Protein AF-A0A371RXK6-F1 (afdb_monomer_lite)

Foldseek 3Di:
DDDPDPVVVPVVVVPPPVPCPPVNVVVVVVVVLVVLVVLLVCLLVLLLVLLVLQVVLVVDPDVVSSVVSNVVSVVSNCCSQVSNLVSQVVVDDCPDPSVVVSVVSNVVSVVSNVCSNPPD

Radius of gyration: 22.11 Å; chains: 1; bounding box: 40×42×70 Å

Secondary structure (DSSP, 8-state):
-----GGGSHHHHS----SS-HHHHHHHHHHHHHHHHHHHHHHHHHHHHHHHHHHHHHH-S-HHHHHHHHHHHHHHHHHHHHHHHHHHHHHS-TTSHHHHHHHHHHHHHHHHHHHHHHH-

Structure (mmCIF, N/CA/C/O backbone):
data_AF-A0A371RXK6-F1
#
_entry.id   AF-A0A371RXK6-F1
#
loop_
_atom_site.group_PDB
_atom_site.id
_atom_site.type_symbol
_atom_site.label_atom_id
_atom_site.label_alt_id
_atom_site.label_comp_id
_atom_site.label_asym_id
_atom_site.label_entity_id
_atom_site.label_seq_id
_atom_site.pdbx_PDB_ins_code
_atom_site.Cartn_x
_atom_site.Cartn_y
_atom_site.Cartn_z
_atom_site.occupancy
_atom_site.B_iso_or_equiv
_atom_site.auth_seq_id
_atom_site.auth_comp_id
_atom_site.auth_asym_id
_atom_site.auth_atom_id
_atom_site.pdbx_PDB_model_num
ATOM 1 N N . MET A 1 1 ? -2.613 16.177 49.276 1.00 41.41 1 MET A N 1
ATOM 2 C CA . MET A 1 1 ? -3.236 17.296 48.537 1.00 41.41 1 MET A CA 1
ATOM 3 C C . MET A 1 1 ? -2.123 18.120 47.909 1.00 41.41 1 MET A C 1
ATOM 5 O O . MET A 1 1 ? -1.487 18.893 48.609 1.00 41.41 1 MET A O 1
ATOM 9 N N . GLN A 1 2 ? -1.815 17.883 46.631 1.00 45.31 2 GLN A N 1
ATOM 10 C CA . GLN A 1 2 ? -0.902 18.730 45.859 1.00 45.31 2 GLN A CA 1
ATOM 11 C C . GLN A 1 2 ? -1.747 19.750 45.098 1.00 45.31 2 GLN A C 1
ATOM 13 O O . GLN A 1 2 ? -2.545 19.390 44.235 1.00 45.31 2 GLN A O 1
ATOM 18 N N . LEU A 1 3 ? -1.592 21.012 45.487 1.00 53.16 3 LEU A N 1
ATOM 19 C CA . LEU A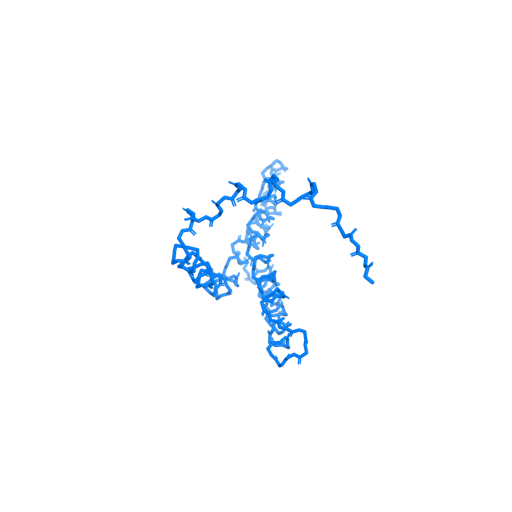 1 3 ? -2.142 22.180 44.814 1.00 53.16 3 LEU A CA 1
ATOM 20 C C . LEU A 1 3 ? -1.388 22.357 43.494 1.00 53.16 3 LEU A C 1
ATOM 22 O O . LEU A 1 3 ? -0.266 22.857 43.472 1.00 53.16 3 LEU A O 1
ATOM 26 N N . VAL A 1 4 ? -1.991 21.911 42.393 1.00 54.31 4 VAL A N 1
ATOM 27 C CA . VAL A 1 4 ? -1.585 22.371 41.062 1.00 54.31 4 VAL A CA 1
ATOM 28 C C . VAL A 1 4 ? -1.956 23.858 40.991 1.00 54.31 4 VAL A C 1
ATOM 30 O O . VAL A 1 4 ? -3.109 24.192 41.269 1.00 54.31 4 VAL A O 1
ATOM 33 N N . PRO A 1 5 ? -1.014 24.765 40.689 1.00 48.06 5 PRO A N 1
ATOM 34 C CA . PRO A 1 5 ? -1.261 26.199 40.767 1.00 48.06 5 PRO A CA 1
ATOM 35 C C . PRO A 1 5 ? -2.314 26.632 39.736 1.00 48.06 5 PRO A C 1
ATOM 37 O O . PRO A 1 5 ? -2.166 26.393 38.537 1.00 48.06 5 PRO A O 1
ATOM 40 N N . GLU A 1 6 ? -3.358 27.320 40.210 1.00 53.75 6 GLU A N 1
ATOM 41 C CA . GLU A 1 6 ? -4.504 27.827 39.431 1.00 53.75 6 GLU A CA 1
ATOM 42 C C . GLU A 1 6 ? -4.114 28.718 38.238 1.00 53.75 6 GLU A C 1
ATOM 44 O O . GLU A 1 6 ? -4.871 28.831 37.276 1.00 53.75 6 GLU A O 1
ATOM 49 N N . LYS A 1 7 ? -2.897 29.277 38.228 1.00 46.78 7 LYS A N 1
ATOM 50 C CA . LYS A 1 7 ? -2.407 30.183 37.175 1.00 46.78 7 LYS A CA 1
ATOM 51 C C . LYS A 1 7 ? -2.198 29.541 35.798 1.00 46.78 7 LYS A C 1
ATOM 53 O O . LYS A 1 7 ? -2.062 30.265 34.820 1.00 46.78 7 LYS A O 1
ATOM 58 N N . LEU A 1 8 ? -2.181 28.210 35.692 1.00 48.50 8 LEU A N 1
ATOM 59 C CA . LEU A 1 8 ? -2.120 27.518 34.393 1.00 48.50 8 LEU A CA 1
ATOM 60 C C . LEU A 1 8 ? -3.502 27.205 33.801 1.00 48.50 8 LEU A C 1
ATOM 62 O O . LEU A 1 8 ? -3.583 26.745 32.663 1.00 48.50 8 LEU A O 1
ATOM 66 N N . ARG A 1 9 ? -4.591 27.429 34.546 1.00 47.22 9 ARG A N 1
ATOM 67 C CA . ARG A 1 9 ? -5.939 27.025 34.120 1.00 47.22 9 ARG A CA 1
ATOM 68 C C . ARG A 1 9 ? -6.639 28.057 33.232 1.00 47.22 9 ARG A C 1
ATOM 70 O O . ARG A 1 9 ? -7.564 27.700 32.510 1.00 47.22 9 ARG A O 1
ATOM 77 N N . GLU A 1 10 ? -6.191 29.308 33.257 1.00 47.03 10 GLU A N 1
ATOM 78 C CA . GLU A 1 10 ? -6.885 30.425 32.609 1.00 47.03 10 GLU A CA 1
ATOM 79 C C . GLU A 1 10 ? -6.596 30.638 31.109 1.00 47.03 10 GLU A C 1
ATOM 81 O O . GLU A 1 10 ? -7.533 31.012 30.404 1.00 47.03 10 GLU A O 1
ATOM 86 N N . PRO A 1 11 ? -5.411 30.352 30.524 1.00 48.09 11 PRO A N 1
ATOM 87 C CA . PRO A 1 11 ? -5.252 30.552 29.080 1.00 48.09 11 PRO A CA 1
ATOM 88 C C . PRO A 1 11 ? -5.897 29.424 28.253 1.00 48.09 11 PRO A C 1
ATOM 90 O O . PRO A 1 11 ? -6.127 29.591 27.058 1.00 48.09 11 PRO A O 1
ATOM 93 N N . LEU A 1 12 ? -6.219 28.282 28.876 1.00 48.28 12 LEU A N 1
ATOM 94 C CA . LEU A 1 12 ? -6.848 27.128 28.218 1.00 48.28 12 LEU A CA 1
ATOM 95 C C . LEU A 1 12 ? -8.381 27.136 28.299 1.00 48.28 12 LEU A C 1
ATOM 97 O O . LEU A 1 12 ? -9.026 26.486 27.482 1.00 48.28 12 LEU A O 1
ATOM 101 N N . SER A 1 13 ? -8.979 27.873 29.240 1.00 49.12 13 SER A N 1
ATOM 102 C CA . SER A 1 13 ? -10.442 27.995 29.356 1.00 49.12 13 SER A CA 1
ATOM 103 C C . SER A 1 13 ? -11.047 28.956 28.326 1.00 49.12 13 SER A C 1
ATOM 105 O O . SER A 1 13 ? -12.231 28.852 28.008 1.00 49.12 13 SER A O 1
ATOM 107 N N . HIS A 1 14 ? -10.234 29.860 27.766 1.00 47.31 14 HIS A N 1
ATOM 108 C CA . HIS A 1 14 ? -10.639 30.781 26.701 1.00 47.31 14 HIS A CA 1
ATOM 109 C C . HIS A 1 14 ? -10.578 30.178 25.294 1.00 47.31 14 HIS A C 1
ATOM 111 O O . HIS A 1 14 ? -11.214 30.707 24.379 1.00 47.31 14 HIS A O 1
ATOM 117 N N . PHE A 1 15 ? -9.894 29.044 25.112 1.00 46.75 15 PHE A N 1
ATOM 118 C CA . PHE A 1 15 ? -10.044 28.242 23.903 1.00 46.75 15 PHE A CA 1
ATOM 119 C C . PHE A 1 15 ? -11.359 27.465 23.988 1.00 46.75 15 PHE A C 1
ATOM 121 O O . PHE A 1 15 ? -11.411 26.278 24.306 1.00 46.75 15 PHE A O 1
ATOM 128 N N . LYS A 1 16 ? -12.456 28.163 23.681 1.00 43.97 16 LYS A N 1
ATOM 129 C CA . LYS A 1 16 ? -13.718 27.534 23.298 1.00 43.97 16 LYS A CA 1
ATOM 130 C C . LYS A 1 16 ? -13.464 26.703 22.036 1.00 43.97 16 LYS A C 1
ATOM 132 O O . LYS A 1 16 ? -13.694 27.159 20.921 1.00 43.97 16 LYS A O 1
ATOM 137 N N . PHE A 1 17 ? -13.092 25.436 22.210 1.00 48.31 17 PHE A N 1
ATOM 138 C CA . PHE A 1 17 ? -13.270 24.374 21.211 1.00 48.31 17 PHE A CA 1
ATOM 139 C C . PHE A 1 17 ? -14.769 24.067 20.990 1.00 48.31 17 PHE A C 1
ATOM 141 O O . PHE A 1 17 ? -15.156 22.930 20.757 1.00 48.31 17 PHE A O 1
ATOM 148 N N . SER A 1 18 ? -15.643 25.072 21.097 1.00 46.09 18 SER A N 1
ATOM 149 C CA . SER A 1 18 ? -17.093 24.935 20.964 1.00 46.09 18 SER A CA 1
ATOM 150 C C . SER A 1 18 ? -17.580 25.237 19.543 1.00 46.09 18 SER A C 1
ATOM 152 O O . SER A 1 18 ? -18.767 25.488 19.374 1.00 46.09 18 SER A O 1
ATOM 154 N N . ILE A 1 19 ? -16.682 25.317 18.549 1.00 43.88 19 ILE A N 1
ATOM 155 C CA . ILE A 1 19 ? -17.001 25.832 17.197 1.00 43.88 19 ILE A CA 1
ATOM 156 C C . ILE A 1 19 ? -16.550 24.884 16.067 1.00 43.88 19 ILE A C 1
ATOM 158 O O . ILE A 1 19 ? -16.776 25.157 14.897 1.00 43.88 19 ILE A O 1
ATOM 162 N N . PHE A 1 20 ? -15.995 23.713 16.382 1.00 46.59 20 PHE A N 1
ATOM 163 C CA . PHE A 1 20 ? -16.149 22.577 15.472 1.00 46.59 20 PHE A CA 1
ATOM 164 C C . PHE A 1 20 ? -17.203 21.682 16.093 1.00 46.59 20 PHE A C 1
ATOM 166 O O . PHE A 1 20 ? -16.912 20.903 16.998 1.00 46.59 20 PHE A O 1
ATOM 173 N N . GLU A 1 21 ? -18.450 21.901 15.670 1.00 53.78 21 GLU A N 1
ATOM 174 C CA . GLU A 1 21 ? -19.622 21.124 16.063 1.00 53.78 21 GLU A CA 1
ATOM 175 C C . GLU A 1 21 ? -19.241 19.648 16.118 1.00 53.78 21 GLU A C 1
ATOM 177 O O . GLU A 1 21 ? -18.711 19.093 15.153 1.00 53.78 21 GLU A O 1
ATOM 182 N N . THR A 1 22 ? -19.470 19.006 17.254 1.00 55.69 22 THR A N 1
ATOM 183 C CA . THR A 1 22 ? -19.192 17.583 17.472 1.00 55.69 22 THR A CA 1
ATOM 184 C C . THR A 1 22 ? -19.796 16.699 16.375 1.00 55.69 22 THR A C 1
ATOM 186 O O . THR A 1 22 ? -19.211 15.671 16.035 1.00 55.69 22 THR A O 1
ATOM 189 N N . GLU A 1 23 ? -20.903 17.123 15.754 1.00 55.84 23 GLU A N 1
ATOM 190 C CA . GLU A 1 23 ? -21.484 16.494 14.560 1.00 55.84 23 GLU A CA 1
ATOM 191 C C . GLU A 1 23 ? -20.590 16.597 13.315 1.00 55.84 23 GLU A C 1
ATOM 193 O O . GLU A 1 23 ? -20.411 15.598 12.616 1.00 55.84 23 GLU A O 1
ATOM 198 N N . SER A 1 24 ? -19.963 17.748 13.057 1.00 66.06 24 SER A N 1
ATOM 199 C CA . SER A 1 24 ? -19.039 17.943 11.928 1.00 66.06 24 SER A CA 1
ATOM 200 C C . SER A 1 24 ? -17.773 17.084 12.063 1.00 66.06 24 SER A C 1
ATOM 202 O O . SER A 1 24 ? -17.355 16.429 11.105 1.00 66.06 24 SER A O 1
ATOM 204 N N . LEU A 1 25 ? -17.212 16.995 13.275 1.00 70.75 25 LEU A N 1
ATOM 205 C CA . LEU A 1 25 ? -16.052 16.153 13.584 1.00 70.75 25 LEU A CA 1
ATOM 206 C C . LEU A 1 25 ? -16.401 14.664 13.504 1.00 70.75 25 LEU A C 1
ATOM 208 O O . LEU A 1 25 ? -15.673 13.894 12.881 1.00 70.75 25 LEU A O 1
ATOM 212 N N . SER A 1 26 ? -17.534 14.254 14.081 1.00 72.38 26 SER A N 1
ATOM 213 C CA . SER A 1 26 ? -18.023 12.872 14.004 1.00 72.38 26 SER A CA 1
ATOM 214 C C . SER A 1 26 ? -18.245 12.432 12.552 1.00 72.38 26 SER A C 1
ATOM 216 O O . SER A 1 26 ? -17.770 11.373 12.130 1.00 72.38 26 SER A O 1
ATOM 218 N N . THR A 1 27 ? -18.877 13.291 11.748 1.00 77.12 27 THR A N 1
ATOM 219 C CA . THR A 1 27 ? -19.115 13.046 10.320 1.00 77.12 27 THR A CA 1
ATOM 220 C C . THR A 1 27 ? -17.802 12.956 9.546 1.00 77.12 27 THR A C 1
ATOM 222 O O . THR A 1 27 ? -17.639 12.059 8.713 1.00 77.12 27 THR A O 1
ATOM 225 N N . PHE A 1 28 ? -16.830 13.821 9.851 1.00 79.94 28 PHE A N 1
ATOM 226 C CA . PHE A 1 28 ? -15.493 13.764 9.265 1.00 79.94 28 PHE A CA 1
ATOM 227 C C . PHE A 1 28 ? -14.789 12.438 9.574 1.00 79.94 28 PHE A C 1
ATOM 229 O O . PHE A 1 28 ? -14.328 11.771 8.649 1.00 79.94 28 PHE A O 1
ATOM 236 N N . PHE A 1 29 ? -14.748 12.009 10.840 1.00 78.00 29 PHE A N 1
ATOM 237 C CA . PHE A 1 29 ? -14.098 10.753 11.227 1.00 78.00 29 PHE A CA 1
ATOM 238 C C . PHE A 1 29 ? -14.801 9.526 10.643 1.00 78.00 29 PHE A C 1
ATOM 240 O O . PHE A 1 29 ? -14.130 8.594 10.202 1.00 78.00 29 PHE A O 1
ATOM 247 N N . SER A 1 30 ? -16.135 9.530 10.586 1.00 80.88 30 SER A N 1
ATOM 248 C CA . SER A 1 30 ? -16.912 8.465 9.944 1.00 80.88 30 SER A CA 1
ATOM 249 C C . SER A 1 30 ? -16.599 8.373 8.447 1.00 80.88 30 SER A C 1
ATOM 251 O O . SER A 1 30 ? -16.259 7.305 7.934 1.00 80.88 30 SER A O 1
ATOM 253 N N . THR A 1 31 ? -16.597 9.516 7.758 1.00 84.12 31 THR A N 1
ATOM 254 C CA . THR A 1 31 ? -16.249 9.603 6.334 1.00 84.12 31 THR A CA 1
ATOM 255 C C . THR A 1 31 ? -14.802 9.183 6.086 1.00 84.12 31 THR A C 1
ATOM 257 O O . THR A 1 31 ? -14.521 8.455 5.136 1.00 84.12 31 THR A O 1
ATOM 260 N N . PHE A 1 32 ? -13.872 9.609 6.942 1.00 84.31 32 PHE A N 1
ATOM 261 C CA . PHE A 1 32 ? -12.469 9.214 6.878 1.00 84.31 32 PHE A CA 1
ATOM 262 C C . PHE A 1 32 ? -12.317 7.701 7.033 1.00 84.31 32 PHE A C 1
ATOM 264 O O . PHE A 1 32 ? -11.680 7.061 6.203 1.00 84.31 32 PHE A O 1
ATOM 271 N N . LYS A 1 33 ? -12.978 7.109 8.032 1.00 85.12 33 LYS A N 1
ATOM 272 C CA . LYS A 1 33 ? -12.972 5.663 8.267 1.00 85.12 33 LYS A CA 1
ATOM 273 C C . LYS A 1 33 ? -13.516 4.889 7.064 1.00 85.12 33 LYS A C 1
ATOM 275 O O . LYS A 1 33 ? -12.919 3.896 6.656 1.00 85.12 33 LYS A O 1
ATOM 280 N N . LEU A 1 34 ? -14.609 5.364 6.462 1.00 87.69 34 LEU A N 1
ATOM 281 C CA . LEU A 1 34 ? -15.177 4.785 5.244 1.00 87.69 34 LEU A CA 1
ATOM 282 C C . LEU A 1 34 ? -14.181 4.849 4.076 1.00 87.69 34 LEU A C 1
ATOM 284 O O . LEU A 1 34 ? -13.934 3.840 3.420 1.00 87.69 34 LEU A O 1
ATOM 288 N N . LYS A 1 35 ? -13.552 6.011 3.857 1.00 87.69 35 LYS A N 1
ATOM 289 C CA . LYS A 1 35 ? -12.501 6.184 2.844 1.00 87.69 35 LYS A CA 1
ATOM 290 C C . LYS A 1 35 ? -11.334 5.229 3.082 1.00 87.69 35 LYS A C 1
ATOM 292 O O . LYS A 1 35 ? -10.864 4.621 2.128 1.00 87.69 35 LYS A O 1
ATOM 297 N N . SER A 1 36 ? -10.906 5.035 4.329 1.00 86.50 36 SER A N 1
ATOM 298 C CA . SER A 1 36 ? -9.857 4.072 4.674 1.00 86.50 36 SER A CA 1
ATOM 299 C C . SER A 1 36 ? -10.255 2.628 4.370 1.00 86.50 36 SER A C 1
ATOM 301 O O . SER A 1 36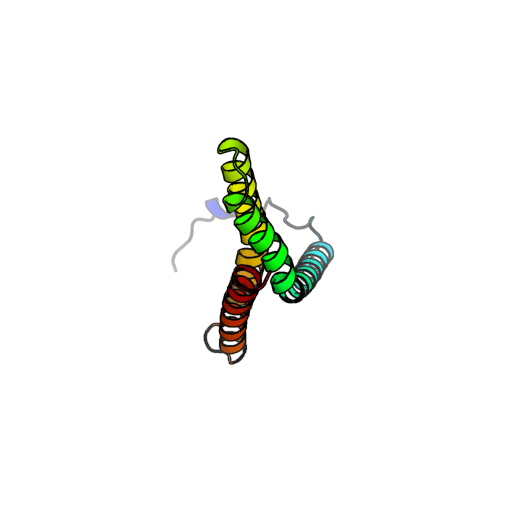 ? -9.410 1.872 3.902 1.00 86.50 36 SER A O 1
ATOM 303 N N . TYR A 1 37 ? -11.521 2.237 4.555 1.00 88.94 37 TYR A N 1
ATOM 304 C CA . TYR A 1 37 ? -11.995 0.911 4.136 1.00 88.94 37 TYR A CA 1
ATOM 305 C C . TYR A 1 37 ? -11.964 0.724 2.618 1.00 88.94 37 TYR A C 1
ATOM 307 O O . TYR A 1 37 ? -11.517 -0.320 2.145 1.00 88.94 37 TYR A O 1
ATOM 315 N N . PHE A 1 38 ? -12.365 1.736 1.847 1.00 89.38 38 PHE A N 1
ATOM 316 C CA . PHE A 1 38 ? -12.198 1.698 0.391 1.00 89.38 38 PHE A CA 1
ATOM 317 C C . PHE A 1 38 ? -10.725 1.611 -0.010 1.00 89.38 38 PHE A C 1
ATOM 319 O O . PHE A 1 38 ? -10.372 0.848 -0.903 1.00 89.38 38 PHE A O 1
ATOM 326 N N . LEU A 1 39 ? -9.855 2.350 0.677 1.00 89.56 39 LEU A N 1
ATOM 327 C CA . LEU A 1 39 ? -8.420 2.354 0.410 1.00 89.56 39 LEU A CA 1
ATOM 328 C C . LEU A 1 39 ? -7.780 1.000 0.748 1.00 89.56 39 LEU A C 1
ATOM 330 O O . LEU A 1 39 ? -6.948 0.523 -0.016 1.00 89.56 39 LEU A O 1
ATOM 334 N N . LEU A 1 40 ? -8.221 0.338 1.825 1.00 89.56 40 LEU A N 1
ATOM 335 C CA . LEU A 1 40 ? -7.842 -1.042 2.139 1.00 89.56 40 LEU A CA 1
ATOM 336 C C . LEU A 1 40 ? -8.201 -1.982 0.974 1.00 89.56 40 LEU A C 1
ATOM 338 O O . LEU A 1 40 ? -7.344 -2.681 0.441 1.00 89.56 40 LEU A O 1
ATOM 342 N N . LEU A 1 41 ? -9.454 -1.946 0.515 1.00 89.75 41 LEU A N 1
ATOM 343 C CA . LEU A 1 41 ? -9.929 -2.800 -0.580 1.00 89.75 41 LEU A CA 1
ATOM 344 C C . LEU A 1 41 ? -9.187 -2.557 -1.902 1.00 89.75 41 LEU A C 1
ATOM 346 O O . LEU A 1 41 ? -8.907 -3.502 -2.632 1.00 89.75 41 LEU A O 1
ATOM 350 N N . LEU A 1 42 ? -8.867 -1.299 -2.208 1.00 91.25 42 LEU A N 1
ATOM 351 C CA . LEU A 1 42 ? -8.254 -0.901 -3.478 1.00 91.25 42 LEU A CA 1
ATOM 352 C C . LEU A 1 42 ? -6.724 -0.937 -3.467 1.00 91.25 42 LEU A C 1
ATOM 354 O O . LEU A 1 42 ? -6.108 -0.901 -4.532 1.00 91.25 42 LEU A O 1
ATOM 358 N N . SER A 1 43 ? -6.088 -1.017 -2.300 1.00 89.38 43 SER A N 1
ATOM 359 C CA . SER A 1 43 ? -4.627 -0.985 -2.223 1.00 89.38 43 SER A CA 1
ATOM 360 C C . SER A 1 43 ? -3.907 -2.089 -3.006 1.00 89.38 43 SER A C 1
ATOM 362 O O . SER A 1 43 ? -2.889 -1.746 -3.601 1.00 89.38 43 SER A O 1
ATOM 364 N N . PRO A 1 44 ? -4.401 -3.341 -3.150 1.00 86.75 44 PRO A N 1
ATOM 365 C CA . PRO A 1 44 ? -3.734 -4.324 -4.010 1.00 86.75 44 PRO A CA 1
ATOM 366 C C . PRO A 1 44 ? -3.669 -3.887 -5.484 1.00 86.75 44 PRO A C 1
ATOM 368 O O . PRO A 1 44 ? -2.726 -4.221 -6.198 1.00 86.75 44 PRO A O 1
ATOM 371 N N . ILE A 1 45 ? -4.649 -3.101 -5.941 1.00 86.94 45 ILE A N 1
ATOM 372 C CA . ILE A 1 45 ? -4.685 -2.535 -7.297 1.00 86.94 45 ILE A CA 1
ATOM 373 C C . ILE A 1 45 ? -3.733 -1.337 -7.391 1.00 86.94 45 ILE A C 1
ATOM 375 O O . ILE A 1 45 ? -2.956 -1.237 -8.338 1.00 86.94 45 ILE A O 1
ATOM 379 N N . GLY A 1 46 ? -3.743 -0.451 -6.387 1.00 86.44 46 GLY A N 1
ATOM 380 C CA . GLY A 1 46 ? -2.809 0.679 -6.306 1.00 86.44 46 GLY A CA 1
ATOM 381 C C . GLY A 1 46 ? -1.340 0.238 -6.280 1.00 86.44 46 GLY A C 1
ATOM 382 O O . GLY A 1 46 ? -0.485 0.870 -6.903 1.00 86.44 46 GLY A O 1
ATOM 383 N N . LEU A 1 47 ? -1.060 -0.898 -5.636 1.00 91.69 47 LEU A N 1
ATOM 384 C CA . LEU A 1 47 ? 0.240 -1.569 -5.663 1.00 91.69 47 LEU A CA 1
ATOM 385 C C . LEU A 1 47 ? 0.644 -2.017 -7.072 1.00 91.69 47 LEU A C 1
ATOM 387 O O . LEU A 1 47 ? 1.814 -1.895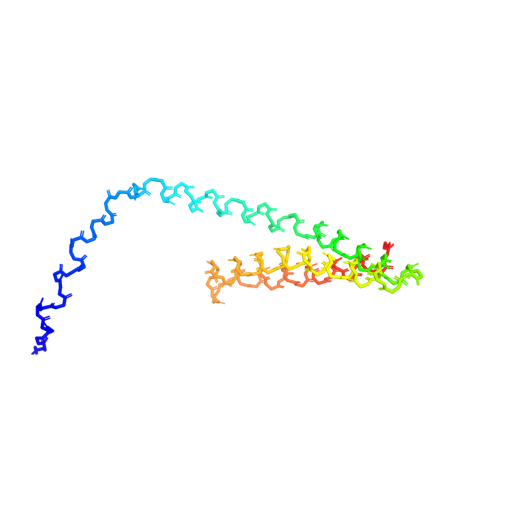 -7.419 1.00 91.69 47 LEU A O 1
ATOM 391 N N . GLY A 1 48 ? -0.305 -2.474 -7.892 1.00 91.19 48 GLY A N 1
ATOM 392 C CA . GLY A 1 48 ? -0.046 -2.840 -9.285 1.00 91.19 48 GLY A CA 1
ATOM 393 C C . GLY A 1 48 ? 0.411 -1.658 -10.135 1.00 91.19 48 GLY A C 1
ATOM 394 O O . GLY A 1 48 ? 1.385 -1.771 -10.871 1.00 91.19 48 GLY A O 1
ATOM 395 N N . ALA A 1 49 ? -0.213 -0.487 -9.969 1.00 90.88 49 ALA A N 1
ATOM 396 C CA . ALA A 1 49 ? 0.218 0.730 -10.663 1.00 90.88 49 ALA A CA 1
ATOM 397 C C . ALA A 1 49 ? 1.650 1.142 -10.275 1.00 90.88 49 ALA A C 1
ATOM 399 O O . ALA A 1 49 ? 2.453 1.507 -11.133 1.00 90.88 49 ALA A O 1
ATOM 400 N N . SER A 1 50 ? 1.987 1.050 -8.986 1.00 93.25 50 SER A N 1
ATOM 401 C CA . SER A 1 50 ? 3.350 1.296 -8.505 1.00 93.25 50 SER A CA 1
ATOM 402 C C . SER A 1 50 ? 4.353 0.278 -9.065 1.00 93.25 50 SER A C 1
ATOM 404 O O . SER A 1 50 ? 5.415 0.676 -9.547 1.00 93.25 50 SER A O 1
ATOM 406 N N . ALA A 1 51 ? 4.008 -1.012 -9.055 1.00 93.38 51 ALA A N 1
ATOM 407 C CA . ALA A 1 51 ? 4.851 -2.088 -9.574 1.00 93.38 51 ALA A CA 1
ATOM 408 C C . ALA A 1 51 ? 5.130 -1.922 -11.075 1.00 93.38 51 ALA A C 1
ATOM 410 O O . ALA A 1 51 ? 6.281 -2.000 -11.498 1.00 93.38 51 ALA A O 1
ATOM 411 N N . TYR A 1 52 ? 4.105 -1.588 -11.860 1.00 92.38 52 TYR A N 1
ATOM 412 C CA . TYR A 1 52 ? 4.240 -1.316 -13.289 1.00 92.38 52 TYR A CA 1
ATOM 413 C C . TYR A 1 52 ? 5.199 -0.150 -13.569 1.00 92.38 52 TYR A C 1
ATOM 415 O O . TYR A 1 52 ? 6.094 -0.250 -14.407 1.00 92.38 52 TYR A O 1
ATOM 423 N N . LEU A 1 53 ? 5.070 0.956 -12.825 1.00 92.56 53 LEU A N 1
ATOM 424 C CA . LEU A 1 53 ? 5.988 2.095 -12.943 1.00 92.56 53 LEU A CA 1
ATOM 425 C C . LEU A 1 53 ? 7.426 1.720 -12.557 1.00 92.56 53 LEU A C 1
ATOM 427 O O . LEU A 1 53 ? 8.368 2.170 -13.211 1.00 92.56 53 LEU A O 1
ATOM 431 N N . ALA A 1 54 ? 7.602 0.884 -11.527 1.00 92.06 54 ALA A N 1
ATOM 432 C CA . ALA A 1 54 ? 8.918 0.388 -11.135 1.00 92.06 54 ALA A CA 1
ATOM 433 C C . ALA A 1 54 ? 9.546 -0.455 -12.247 1.00 92.06 54 ALA A C 1
ATOM 435 O O . ALA A 1 54 ? 10.709 -0.254 -12.574 1.00 92.06 54 ALA A O 1
ATOM 436 N N . GLN A 1 55 ? 8.800 -1.357 -12.877 1.00 91.88 55 GLN A N 1
ATOM 437 C CA . GLN A 1 55 ? 9.335 -2.148 -13.984 1.00 91.88 55 GLN A CA 1
ATOM 438 C C . GLN A 1 55 ? 9.673 -1.310 -15.208 1.00 91.88 55 GLN A C 1
ATOM 440 O O . GLN A 1 55 ? 10.760 -1.451 -15.764 1.00 91.88 55 GLN A O 1
ATOM 445 N N . MET A 1 56 ? 8.783 -0.391 -15.588 1.00 90.88 56 MET A N 1
ATOM 446 C CA . MET A 1 56 ? 9.044 0.538 -16.685 1.00 90.88 56 MET A CA 1
ATOM 447 C C . MET A 1 56 ? 10.310 1.355 -16.425 1.00 90.88 56 MET A C 1
ATOM 449 O O . MET A 1 56 ? 11.055 1.632 -17.358 1.00 90.88 56 MET A O 1
ATOM 453 N N . SER A 1 57 ? 10.623 1.668 -15.163 1.00 90.62 57 SER A N 1
ATOM 454 C CA . SER A 1 57 ? 11.879 2.339 -14.822 1.00 90.62 57 SER A CA 1
ATOM 455 C C . SER A 1 57 ? 13.127 1.544 -15.232 1.00 90.62 57 SER A C 1
ATOM 457 O O . SER A 1 57 ? 14.116 2.152 -15.633 1.00 90.62 57 SER A O 1
ATOM 459 N N . PHE A 1 58 ? 13.087 0.208 -15.207 1.00 86.62 58 PHE A N 1
ATOM 460 C CA . PHE A 1 58 ? 14.212 -0.646 -15.607 1.00 86.62 58 PHE A CA 1
ATOM 461 C C . PHE A 1 58 ? 14.282 -0.899 -17.119 1.00 86.62 58 PHE A C 1
ATOM 463 O O . PHE A 1 58 ? 15.335 -1.284 -17.619 1.00 86.62 58 PHE A O 1
ATOM 470 N N . GLY A 1 59 ? 13.181 -0.690 -17.848 1.00 84.19 59 GLY A N 1
ATOM 471 C CA . GLY A 1 59 ? 13.103 -0.924 -19.293 1.00 84.19 59 GLY A CA 1
ATOM 472 C C . GLY A 1 59 ? 13.468 0.280 -20.167 1.00 84.19 59 GLY A C 1
ATOM 473 O O . GLY A 1 59 ? 13.501 0.153 -21.387 1.00 84.19 59 GLY A O 1
ATOM 474 N N . VAL A 1 60 ? 13.713 1.454 -19.577 1.00 87.69 60 VAL A N 1
ATOM 475 C CA . VAL A 1 60 ? 13.960 2.700 -20.319 1.00 87.69 60 VAL A CA 1
ATOM 476 C C . VAL A 1 60 ? 15.457 3.006 -20.394 1.00 87.69 60 VAL A C 1
ATOM 478 O O . VAL A 1 60 ? 16.144 3.045 -19.379 1.00 87.69 60 VAL A O 1
ATOM 481 N N . GLU A 1 61 ? 15.953 3.301 -21.599 1.00 87.94 61 GLU A N 1
ATOM 482 C CA . GLU A 1 61 ? 17.380 3.572 -21.865 1.00 87.94 61 GLU A CA 1
ATOM 483 C C . GLU A 1 61 ? 17.876 4.910 -21.278 1.00 87.94 61 GLU A C 1
ATOM 485 O O . GLU A 1 61 ? 19.068 5.111 -21.047 1.00 87.94 61 GLU A O 1
ATOM 490 N N . SER A 1 62 ? 16.959 5.843 -21.013 1.00 92.50 62 SER A N 1
ATOM 491 C CA . SER A 1 62 ? 17.258 7.147 -20.416 1.00 92.50 62 SER A CA 1
ATOM 492 C C . SER A 1 62 ? 17.353 7.059 -18.891 1.00 92.50 62 SER A C 1
ATOM 494 O O . SER A 1 62 ? 16.347 6.850 -18.208 1.00 92.50 62 SER A O 1
ATOM 496 N N . LEU A 1 63 ? 18.544 7.336 -18.347 1.00 88.88 63 LEU A N 1
ATOM 497 C CA . LEU A 1 63 ? 18.805 7.398 -16.900 1.00 88.88 63 LEU A CA 1
ATOM 498 C C . LEU A 1 63 ? 17.862 8.357 -16.157 1.00 88.88 63 LEU A C 1
ATOM 500 O O . LEU A 1 63 ? 17.358 8.024 -15.085 1.00 88.88 63 LEU A O 1
ATOM 504 N N . GLY A 1 64 ? 17.600 9.540 -16.721 1.00 90.94 64 GLY A N 1
ATOM 505 C CA . GLY A 1 64 ? 16.721 10.530 -16.090 1.00 90.94 64 GLY A CA 1
ATOM 506 C C . GLY A 1 64 ? 15.269 10.055 -16.017 1.00 90.94 64 GLY A C 1
ATOM 507 O O . GLY A 1 64 ? 14.600 10.227 -14.999 1.00 90.94 64 GLY A O 1
ATOM 508 N N . THR A 1 65 ? 14.794 9.405 -17.080 1.00 90.88 65 THR A N 1
ATOM 509 C CA . THR A 1 65 ? 13.432 8.863 -17.151 1.00 90.88 65 THR A CA 1
ATOM 510 C C . THR A 1 65 ? 13.274 7.645 -16.246 1.00 90.88 65 THR A C 1
ATOM 512 O O . THR A 1 65 ? 12.274 7.549 -15.540 1.00 90.88 65 THR A O 1
ATOM 515 N N . SER A 1 66 ? 14.279 6.766 -16.203 1.00 91.50 66 SER A N 1
ATOM 516 C CA . SER A 1 66 ? 14.347 5.637 -15.271 1.00 91.50 66 SER A CA 1
ATOM 517 C C . SER A 1 66 ? 14.211 6.117 -13.822 1.00 91.50 66 SER A C 1
ATOM 519 O O . SER A 1 66 ? 13.277 5.736 -13.116 1.00 91.50 66 SER A O 1
ATOM 521 N N . PHE A 1 67 ? 15.053 7.064 -13.400 1.00 94.00 67 PHE A N 1
ATOM 522 C CA . PHE A 1 67 ? 15.002 7.600 -12.041 1.00 94.00 67 PHE A CA 1
ATOM 523 C C . PHE A 1 67 ? 13.662 8.281 -11.717 1.00 94.00 67 PHE A C 1
ATOM 525 O O . PHE A 1 67 ? 13.104 8.075 -10.638 1.00 94.00 67 PHE A O 1
ATOM 532 N N . GLY A 1 68 ? 13.110 9.054 -12.659 1.00 94.06 68 GLY A N 1
ATOM 533 C CA . GLY A 1 68 ? 11.806 9.698 -12.498 1.00 94.06 68 GLY A CA 1
ATOM 534 C C . GLY A 1 68 ? 10.659 8.699 -12.322 1.00 94.06 68 GLY A C 1
ATOM 535 O O . GLY A 1 68 ? 9.827 8.872 -11.432 1.00 94.06 68 GLY A O 1
ATOM 536 N N . LEU A 1 69 ? 10.631 7.629 -13.122 1.00 93.94 69 LEU A N 1
ATOM 537 C CA . LEU A 1 69 ? 9.623 6.569 -13.022 1.00 93.94 69 LEU A CA 1
ATOM 538 C C . LEU A 1 69 ? 9.749 5.775 -11.722 1.00 93.94 69 LEU A C 1
ATOM 540 O O . LEU A 1 69 ? 8.736 5.460 -11.100 1.00 93.94 69 LEU A O 1
ATOM 544 N N . PHE A 1 70 ? 10.974 5.512 -11.271 1.00 92.94 70 PHE A N 1
ATOM 545 C CA . PHE A 1 70 ? 11.215 4.858 -9.989 1.00 92.94 70 PHE A CA 1
ATOM 546 C C . PHE A 1 70 ? 10.735 5.719 -8.809 1.00 92.94 70 PHE A C 1
ATOM 548 O O . PHE A 1 70 ? 10.027 5.236 -7.926 1.00 92.94 70 PHE A O 1
ATOM 555 N N . LEU A 1 71 ? 11.039 7.021 -8.813 1.00 95.12 71 LEU A N 1
ATOM 556 C CA . LEU A 1 71 ? 10.522 7.956 -7.808 1.00 95.12 71 LEU A CA 1
ATOM 557 C C . LEU A 1 71 ? 8.995 8.038 -7.827 1.00 95.12 71 LEU A C 1
ATOM 559 O O . LEU A 1 71 ? 8.365 8.027 -6.769 1.00 95.12 71 LEU A O 1
ATOM 563 N N . LEU A 1 72 ? 8.391 8.099 -9.015 1.00 95.00 72 LEU A N 1
ATOM 564 C CA . LEU A 1 72 ? 6.940 8.115 -9.157 1.00 95.00 72 LEU A CA 1
ATOM 565 C C . LEU A 1 72 ? 6.321 6.813 -8.637 1.00 95.00 72 LEU A C 1
ATOM 567 O O . LEU A 1 72 ? 5.319 6.854 -7.927 1.00 95.00 72 LEU A O 1
ATOM 571 N N . SER A 1 73 ? 6.945 5.669 -8.924 1.00 94.44 73 SER A N 1
ATOM 572 C CA . SER A 1 73 ? 6.545 4.376 -8.375 1.00 94.44 73 SER A CA 1
ATOM 573 C C . SER A 1 73 ? 6.524 4.401 -6.848 1.00 94.44 73 SER A C 1
ATOM 575 O O . SER A 1 73 ? 5.516 4.003 -6.262 1.00 94.44 73 SER A O 1
ATOM 577 N N . LEU A 1 74 ? 7.569 4.928 -6.200 1.00 93.31 74 LEU A N 1
ATOM 578 C CA . LEU A 1 74 ? 7.622 5.067 -4.742 1.00 93.31 74 LEU A CA 1
ATOM 579 C C . LEU A 1 74 ? 6.546 6.023 -4.213 1.00 93.31 74 LEU A C 1
ATOM 581 O O . LEU A 1 74 ? 5.874 5.711 -3.230 1.00 93.31 74 LEU A O 1
ATOM 585 N N . LEU A 1 75 ? 6.338 7.163 -4.876 1.00 94.56 75 LEU A N 1
ATOM 586 C CA . LEU A 1 75 ? 5.297 8.128 -4.508 1.00 94.56 75 LEU A CA 1
ATOM 587 C C . LEU A 1 75 ? 3.893 7.526 -4.569 1.00 94.56 75 LEU A C 1
ATOM 589 O O . LEU A 1 75 ? 3.048 7.890 -3.756 1.00 94.56 75 LEU A O 1
ATOM 593 N N . VAL A 1 76 ? 3.649 6.602 -5.498 1.00 92.69 76 VAL A N 1
ATOM 594 C CA . VAL A 1 76 ? 2.399 5.840 -5.558 1.00 92.69 76 VAL A CA 1
ATOM 595 C C . VAL A 1 76 ? 2.402 4.751 -4.482 1.00 92.69 76 VAL A C 1
ATOM 597 O O . VAL A 1 76 ? 1.439 4.639 -3.733 1.00 92.69 76 VAL A O 1
ATOM 600 N N . LEU A 1 77 ? 3.486 3.992 -4.318 1.00 93.19 77 LEU A N 1
ATOM 601 C CA . LEU A 1 77 ? 3.575 2.883 -3.361 1.00 93.19 77 LEU A CA 1
ATOM 602 C C . LEU A 1 77 ? 3.203 3.300 -1.932 1.00 93.19 77 LEU A C 1
ATOM 604 O O . LEU A 1 77 ? 2.449 2.611 -1.243 1.00 93.19 77 LEU A O 1
ATOM 608 N N . LEU A 1 78 ? 3.754 4.425 -1.477 1.00 91.56 78 LEU A N 1
ATOM 609 C CA . LEU A 1 78 ? 3.678 4.870 -0.088 1.00 91.56 78 LEU A CA 1
ATOM 610 C C . LEU A 1 78 ? 2.243 5.112 0.412 1.00 91.56 78 LEU A C 1
ATOM 612 O O . LEU A 1 78 ? 1.872 4.492 1.406 1.00 91.56 78 LEU A O 1
ATOM 616 N N . PRO A 1 79 ? 1.395 5.948 -0.216 1.00 90.69 79 PRO A N 1
ATOM 617 C CA . PRO A 1 79 ? 0.021 6.147 0.243 1.00 90.69 79 PRO A CA 1
ATOM 618 C C . PRO A 1 79 ? -0.800 4.853 0.198 1.00 90.69 79 PRO A C 1
ATOM 620 O O . PRO A 1 79 ? -1.582 4.602 1.113 1.00 90.69 79 PRO A O 1
ATOM 623 N N . TRP A 1 80 ? -0.585 4.001 -0.809 1.00 90.62 80 TRP A N 1
ATOM 624 C CA . TRP A 1 80 ? -1.306 2.733 -0.953 1.00 90.62 80 TRP A CA 1
ATOM 625 C C . TRP A 1 80 ? -0.844 1.645 0.027 1.00 90.62 80 TRP A C 1
ATOM 627 O O . TRP A 1 80 ? -1.557 0.668 0.216 1.00 90.62 80 TRP A O 1
ATOM 637 N N . THR A 1 81 ? 0.294 1.813 0.703 1.00 91.69 81 THR A N 1
ATOM 638 C CA . THR A 1 81 ? 0.793 0.869 1.721 1.00 91.69 81 THR A CA 1
ATOM 639 C C . THR A 1 81 ? 0.683 1.432 3.130 1.00 91.69 81 THR A C 1
ATOM 641 O O . THR A 1 81 ? 0.070 0.824 4.008 1.00 91.69 81 THR A O 1
ATOM 644 N N . LEU A 1 82 ? 1.230 2.624 3.357 1.00 91.12 82 LEU A N 1
ATOM 645 C CA . LEU A 1 82 ? 1.323 3.226 4.678 1.00 91.12 82 LEU A CA 1
ATOM 646 C C . LEU A 1 82 ? -0.044 3.616 5.227 1.00 91.12 82 LEU A C 1
ATOM 648 O O . LEU A 1 82 ? -0.292 3.370 6.405 1.00 91.12 82 LEU A O 1
ATOM 652 N N . VAL A 1 83 ? -0.949 4.181 4.420 1.00 90.38 83 VAL A N 1
ATOM 653 C CA . VAL A 1 83 ? -2.276 4.594 4.916 1.00 90.38 83 VAL A CA 1
ATOM 654 C C . VAL A 1 83 ? -3.098 3.381 5.381 1.00 90.38 83 VAL A C 1
ATOM 656 O O . VAL A 1 83 ? -3.573 3.406 6.517 1.00 90.38 83 VAL A O 1
ATOM 659 N N . PRO A 1 84 ? -3.218 2.283 4.607 1.00 89.62 84 PRO A N 1
ATOM 660 C CA . PRO A 1 84 ? -3.886 1.068 5.076 1.00 89.62 84 PRO A CA 1
ATOM 661 C C . PRO A 1 84 ? -3.247 0.450 6.323 1.00 89.62 84 PRO A C 1
ATOM 663 O O . PRO A 1 84 ? -3.954 0.088 7.264 1.00 89.62 84 PRO A O 1
ATOM 666 N N . ILE A 1 85 ? -1.913 0.354 6.358 1.00 91.50 85 ILE A N 1
ATOM 667 C CA . ILE A 1 85 ? -1.186 -0.250 7.481 1.00 91.50 85 ILE A CA 1
ATOM 668 C C . ILE A 1 85 ? -1.367 0.588 8.748 1.00 91.50 85 ILE A C 1
ATOM 670 O O . ILE A 1 85 ? -1.751 0.061 9.791 1.00 91.50 85 ILE A O 1
ATOM 674 N N . THR A 1 86 ? -1.138 1.899 8.669 1.00 91.31 86 THR A N 1
ATOM 675 C CA . THR A 1 86 ? -1.315 2.801 9.815 1.00 91.31 86 THR A CA 1
ATOM 676 C C . THR A 1 86 ? -2.756 2.788 10.307 1.00 91.31 86 THR A C 1
ATOM 678 O O . THR A 1 86 ? -2.978 2.677 11.512 1.00 91.31 86 THR A O 1
ATOM 681 N N . PHE A 1 87 ? -3.742 2.798 9.408 1.00 90.19 87 PHE A N 1
ATOM 682 C CA . PHE A 1 87 ? -5.150 2.684 9.777 1.00 90.19 87 PHE A CA 1
ATOM 683 C C . PHE A 1 87 ? -5.441 1.387 10.543 1.00 90.19 87 PHE A C 1
ATOM 685 O O . PHE A 1 87 ? -5.999 1.442 11.638 1.00 90.19 87 PHE A O 1
ATOM 692 N N . LEU A 1 88 ? -5.011 0.226 10.039 1.00 91.00 88 LEU A N 1
ATOM 693 C CA . LEU A 1 88 ? -5.219 -1.054 10.726 1.00 91.00 88 LEU A CA 1
ATOM 694 C C . LEU A 1 88 ? -4.540 -1.084 12.098 1.00 91.00 88 LEU A C 1
ATOM 696 O O . LEU A 1 88 ? -5.125 -1.555 13.073 1.00 91.00 88 LEU A O 1
ATOM 700 N N . PHE A 1 89 ? -3.312 -0.568 12.198 1.00 89.50 89 PHE A N 1
ATOM 701 C CA . PHE A 1 89 ? -2.526 -0.694 13.422 1.00 89.50 89 PHE A CA 1
ATOM 702 C C . PHE A 1 89 ? -2.891 0.317 14.511 1.00 89.50 89 PHE A C 1
ATOM 704 O O . PHE A 1 89 ? -2.648 0.029 15.686 1.00 89.50 89 PHE A O 1
ATOM 711 N N . THR A 1 90 ? -3.498 1.444 14.132 1.00 89.50 90 THR A N 1
ATOM 712 C CA . THR A 1 90 ? -4.005 2.474 15.054 1.00 89.50 90 THR A CA 1
ATOM 713 C C . THR A 1 90 ? -5.436 2.199 15.511 1.00 89.50 90 THR A C 1
ATOM 715 O O . THR A 1 90 ? -5.770 2.495 16.654 1.00 89.50 90 THR A O 1
ATOM 718 N N . THR A 1 91 ? -6.279 1.606 14.658 1.00 87.19 91 THR A N 1
ATOM 719 C CA . THR A 1 91 ? -7.694 1.353 14.986 1.00 87.19 91 THR A CA 1
ATOM 720 C C . THR A 1 91 ? -7.935 0.021 15.691 1.00 87.19 91 THR A C 1
ATOM 722 O O . THR A 1 91 ? -8.854 -0.078 16.504 1.00 87.19 91 THR A O 1
ATOM 725 N N . ILE A 1 92 ? -7.127 -1.005 15.410 1.00 88.06 92 ILE A N 1
ATOM 726 C CA . ILE A 1 92 ? -7.321 -2.352 15.955 1.00 88.06 92 ILE A CA 1
ATOM 727 C C . ILE A 1 92 ? -6.423 -2.568 17.172 1.00 88.06 92 ILE A C 1
ATOM 729 O O . ILE A 1 92 ? -5.199 -2.442 17.091 1.00 88.06 92 ILE A O 1
ATOM 733 N N . GLN A 1 93 ? -7.017 -2.976 18.297 1.00 86.94 93 GLN A N 1
ATOM 734 C CA . GLN A 1 93 ? -6.254 -3.251 19.513 1.00 86.94 93 GLN A CA 1
ATOM 735 C C . GLN A 1 93 ? -5.314 -4.466 19.355 1.00 86.94 93 GLN A C 1
ATOM 737 O O . GLN A 1 93 ? -5.711 -5.472 18.758 1.00 86.94 93 GLN A O 1
ATOM 742 N N . PRO A 1 94 ? -4.100 -4.445 19.945 1.00 85.75 94 PRO A N 1
ATOM 743 C CA . PRO A 1 94 ? -3.077 -5.472 19.711 1.00 85.75 94 PRO A CA 1
ATOM 744 C C . PRO A 1 94 ? -3.466 -6.901 20.112 1.00 85.75 94 PRO A C 1
ATOM 746 O O . PRO A 1 94 ? -2.997 -7.851 19.497 1.00 85.75 94 PRO A O 1
ATOM 749 N N . LYS A 1 95 ? -4.310 -7.072 21.136 1.00 85.88 95 LYS A N 1
ATOM 750 C CA . LYS A 1 95 ? -4.677 -8.385 21.700 1.00 85.88 95 LYS A CA 1
ATOM 751 C C . LYS A 1 95 ? -6.012 -8.920 21.165 1.00 85.88 95 LYS A C 1
ATOM 753 O O . LYS A 1 95 ? -6.731 -9.611 21.878 1.00 85.88 95 LYS A O 1
ATOM 758 N N . THR A 1 96 ? -6.374 -8.568 19.934 1.00 91.00 96 THR A N 1
ATOM 759 C CA . THR A 1 96 ? -7.643 -8.982 19.316 1.00 91.00 96 THR A CA 1
ATOM 760 C C . THR A 1 96 ? -7.400 -9.888 18.114 1.00 91.00 96 THR A C 1
ATOM 762 O O . THR A 1 96 ? -6.391 -9.756 17.425 1.00 91.00 96 THR A O 1
ATOM 765 N N . TRP A 1 97 ? -8.351 -10.778 17.809 1.00 90.44 97 TRP A N 1
ATOM 766 C CA . TRP A 1 97 ? -8.346 -11.572 16.569 1.00 90.44 97 TRP A CA 1
ATOM 767 C C . TRP A 1 97 ? -8.222 -10.691 15.313 1.00 90.44 97 TRP A C 1
ATOM 769 O O . TRP A 1 97 ? -7.537 -11.038 14.356 1.00 90.44 97 TRP A O 1
ATOM 779 N N . GLN A 1 98 ? -8.813 -9.496 15.338 1.00 89.50 98 GLN A N 1
ATOM 780 C CA . GLN A 1 98 ? -8.716 -8.528 14.246 1.00 89.50 98 GLN A CA 1
ATOM 781 C C . GLN A 1 98 ? -7.264 -8.103 13.959 1.00 89.50 98 GLN A C 1
ATOM 783 O O . GLN A 1 98 ? -6.930 -7.782 12.821 1.00 89.50 98 GLN A O 1
ATOM 788 N N . ARG A 1 99 ? -6.369 -8.141 14.959 1.00 90.38 99 ARG A N 1
ATOM 789 C CA . ARG A 1 99 ? -4.941 -7.855 14.765 1.00 90.38 99 ARG A CA 1
ATOM 790 C C . ARG A 1 99 ? -4.262 -8.910 13.897 1.00 90.38 99 ARG A C 1
ATOM 792 O O . ARG A 1 99 ? -3.395 -8.565 13.103 1.00 90.38 99 ARG A O 1
ATOM 799 N N . TRP A 1 100 ? -4.674 -10.172 14.011 1.00 91.50 100 TRP A N 1
ATOM 800 C CA . TRP A 1 100 ? -4.203 -11.232 13.120 1.00 91.50 100 TRP A CA 1
ATOM 801 C C . TRP A 1 100 ? -4.652 -10.993 11.680 1.00 91.50 100 TRP A C 1
ATOM 803 O O . TRP A 1 100 ? -3.837 -11.108 10.770 1.00 91.50 100 TRP A O 1
ATOM 813 N N . LEU A 1 101 ? -5.899 -10.559 11.469 1.00 90.38 101 LEU A N 1
ATOM 814 C CA . LEU A 1 101 ? -6.382 -10.180 10.136 1.00 90.38 101 LEU A CA 1
ATOM 815 C C . LEU A 1 101 ? -5.579 -9.017 9.534 1.00 90.38 101 LEU A C 1
ATOM 817 O O . LEU A 1 101 ? -5.294 -9.036 8.341 1.00 90.38 101 LEU A O 1
ATOM 821 N N . ALA A 1 102 ? -5.156 -8.043 10.346 1.00 91.81 102 ALA A N 1
ATOM 822 C CA . ALA A 1 102 ? -4.287 -6.961 9.881 1.00 91.81 102 ALA A CA 1
ATOM 823 C C . ALA A 1 102 ? -2.919 -7.472 9.388 1.00 91.81 102 ALA A C 1
ATOM 825 O O . ALA A 1 102 ? -2.410 -6.991 8.378 1.00 91.81 102 ALA A O 1
ATOM 826 N N . TRP A 1 103 ? -2.340 -8.471 10.058 1.00 93.19 103 TRP A N 1
ATOM 827 C CA . TRP A 1 103 ? -1.102 -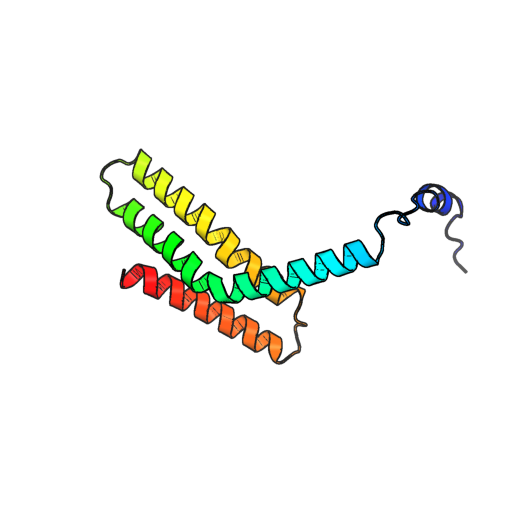9.113 9.605 1.00 93.19 103 TRP A CA 1
ATOM 828 C C . TRP A 1 103 ? -1.292 -9.934 8.330 1.00 93.19 103 TRP A C 1
ATOM 830 O O . TRP A 1 103 ? -0.475 -9.831 7.418 1.00 93.19 103 TRP A O 1
ATOM 840 N N . VAL A 1 104 ? -2.384 -10.700 8.236 1.00 93.44 104 VAL A N 1
ATOM 841 C CA . VAL A 1 104 ? -2.748 -11.429 7.007 1.00 93.44 104 VAL A CA 1
ATOM 842 C C . VAL A 1 104 ? -2.898 -10.457 5.842 1.00 93.44 104 VAL A C 1
ATOM 844 O O . VAL A 1 104 ? -2.397 -10.707 4.751 1.00 93.44 104 VAL A O 1
ATOM 847 N N . TYR A 1 105 ? -3.528 -9.313 6.086 1.00 92.38 105 TYR A N 1
ATOM 848 C CA . TYR A 1 105 ? -3.676 -8.267 5.093 1.00 92.38 105 TYR A CA 1
ATOM 849 C C . TYR A 1 105 ? -2.326 -7.686 4.638 1.00 92.38 105 TYR A C 1
ATOM 851 O O . TYR A 1 105 ? -2.105 -7.541 3.441 1.00 92.38 105 TYR A O 1
ATOM 859 N N . ILE A 1 106 ? -1.385 -7.422 5.554 1.00 93.19 106 ILE A N 1
ATOM 860 C CA . ILE A 1 106 ? -0.018 -7.012 5.179 1.00 93.19 106 ILE A CA 1
ATOM 861 C C . ILE A 1 106 ? 0.649 -8.071 4.297 1.00 93.19 106 ILE A C 1
ATOM 863 O O . ILE A 1 106 ? 1.238 -7.732 3.272 1.00 93.19 106 ILE A O 1
ATOM 867 N N . ALA A 1 107 ? 0.543 -9.347 4.671 1.00 94.00 107 ALA A N 1
ATOM 868 C CA . ALA A 1 107 ? 1.104 -10.436 3.880 1.00 94.00 107 ALA A CA 1
ATOM 869 C C . ALA A 1 107 ? 0.488 -10.485 2.470 1.00 94.00 107 ALA A C 1
ATOM 871 O O . ALA A 1 107 ? 1.216 -10.656 1.494 1.00 94.00 107 ALA A O 1
ATOM 872 N N . LEU A 1 108 ? -0.825 -10.255 2.350 1.00 93.31 108 LEU A N 1
ATOM 873 C CA . LEU A 1 108 ? -1.514 -10.146 1.062 1.00 93.31 108 LEU A CA 1
ATOM 874 C C . LEU A 1 108 ? -1.022 -8.956 0.232 1.00 93.31 108 LEU A C 1
ATOM 876 O O . LEU A 1 108 ? -0.849 -9.110 -0.972 1.00 93.31 108 LEU A O 1
ATOM 880 N N . LEU A 1 109 ? -0.751 -7.797 0.842 1.00 92.69 109 LEU A N 1
ATOM 881 C CA . LEU A 1 109 ? -0.176 -6.654 0.125 1.00 92.69 109 LEU A CA 1
ATOM 882 C C . LEU A 1 109 ? 1.211 -6.969 -0.433 1.00 92.69 109 LEU A C 1
ATOM 884 O O . LEU A 1 109 ? 1.480 -6.684 -1.597 1.00 92.69 109 LEU A O 1
ATOM 888 N N . ILE A 1 110 ? 2.072 -7.597 0.369 1.00 93.00 110 ILE A N 1
ATOM 889 C CA . ILE A 1 110 ? 3.412 -8.001 -0.072 1.00 93.00 110 ILE A CA 1
ATOM 890 C C . ILE A 1 110 ? 3.305 -9.012 -1.217 1.00 93.00 110 ILE A C 1
ATOM 892 O O . ILE A 1 110 ? 3.928 -8.826 -2.260 1.00 93.00 110 ILE A O 1
ATOM 896 N N . ALA A 1 111 ? 2.478 -10.048 -1.054 1.00 93.12 111 ALA A N 1
ATOM 897 C CA . ALA A 1 111 ? 2.258 -11.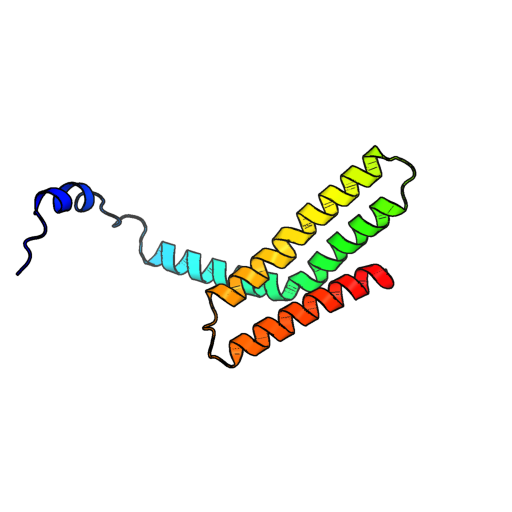060 -2.082 1.00 93.12 111 ALA A CA 1
ATOM 898 C C . ALA A 1 111 ? 1.691 -10.451 -3.373 1.00 93.12 111 ALA A C 1
ATOM 900 O O . ALA A 1 111 ? 2.161 -10.775 -4.459 1.00 93.12 111 ALA A O 1
ATOM 901 N N . SER A 1 112 ? 0.731 -9.528 -3.261 1.00 91.81 112 SER A N 1
ATOM 902 C CA . SER A 1 112 ? 0.156 -8.820 -4.405 1.00 91.81 112 SER A CA 1
ATOM 903 C C . SER A 1 112 ? 1.199 -7.973 -5.125 1.00 91.81 112 SER A C 1
ATOM 905 O O . SER A 1 112 ? 1.236 -7.986 -6.350 1.00 91.81 112 SER A O 1
ATOM 907 N N . TYR A 1 113 ? 2.045 -7.243 -4.396 1.00 91.75 113 TYR A N 1
ATOM 908 C CA . TYR A 1 113 ? 3.086 -6.419 -5.005 1.00 91.75 113 TYR A CA 1
ATOM 909 C C . TYR A 1 113 ? 4.126 -7.272 -5.740 1.00 91.75 113 TYR A C 1
ATOM 911 O O . TYR A 1 113 ? 4.471 -6.966 -6.877 1.00 91.75 113 TYR A O 1
ATOM 919 N N . ILE A 1 114 ? 4.568 -8.381 -5.133 1.00 92.19 114 ILE A N 1
ATOM 920 C CA . ILE A 1 114 ? 5.473 -9.344 -5.781 1.00 92.19 114 ILE A CA 1
ATOM 921 C C . ILE A 1 114 ? 4.817 -9.942 -7.027 1.00 92.19 114 ILE A C 1
ATOM 923 O O . ILE A 1 114 ? 5.459 -10.030 -8.066 1.00 92.19 114 ILE A O 1
ATOM 927 N N . TYR A 1 115 ? 3.541 -10.327 -6.942 1.00 92.69 115 TYR A N 1
ATOM 928 C CA . TYR A 1 115 ? 2.799 -10.860 -8.080 1.00 92.69 115 TYR A CA 1
ATOM 929 C C . TYR A 1 115 ? 2.790 -9.876 -9.255 1.00 92.69 115 TYR A C 1
ATOM 931 O O . TYR A 1 115 ? 3.160 -10.255 -10.365 1.00 92.69 115 TYR A O 1
ATOM 939 N N . TRP A 1 116 ? 2.449 -8.609 -9.006 1.00 91.19 116 TRP A N 1
ATOM 940 C CA . TRP A 1 116 ? 2.497 -7.571 -10.035 1.00 91.19 116 TRP A CA 1
ATOM 941 C C . TRP A 1 116 ? 3.906 -7.358 -10.590 1.00 91.19 116 TRP A C 1
ATOM 943 O O . TRP A 1 116 ? 4.045 -7.186 -11.790 1.00 91.19 116 TRP A O 1
ATOM 953 N N . LEU A 1 117 ? 4.941 -7.413 -9.746 1.00 87.81 117 LEU A N 1
ATOM 954 C CA . LEU A 1 117 ? 6.331 -7.256 -10.177 1.00 87.81 117 LEU A CA 1
ATOM 955 C C . LEU A 1 117 ? 6.893 -8.433 -10.989 1.00 87.81 117 LEU A C 1
ATOM 957 O O . LEU A 1 117 ? 7.917 -8.256 -11.646 1.00 87.81 117 LEU A O 1
ATOM 961 N N . VAL A 1 118 ? 6.311 -9.628 -10.892 1.00 87.88 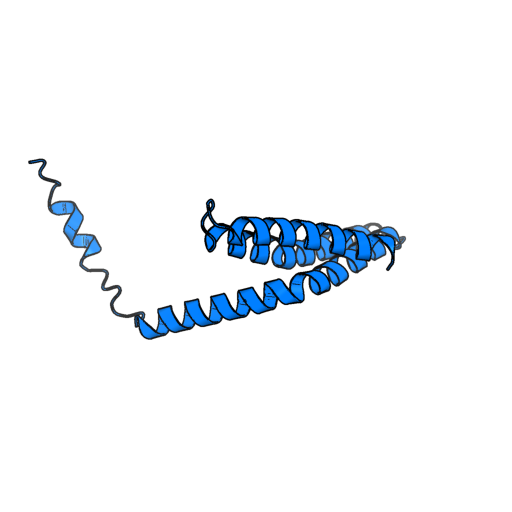118 VAL A N 1
ATOM 962 C CA . VAL A 1 118 ? 6.836 -10.835 -11.555 1.00 87.88 118 VAL A CA 1
ATOM 963 C C . VAL A 1 118 ? 6.059 -11.181 -12.823 1.00 87.88 118 VAL A C 1
ATOM 965 O O . VAL A 1 118 ? 6.656 -11.676 -13.774 1.00 87.88 118 VAL A O 1
ATOM 968 N N . PHE A 1 119 ? 4.738 -10.980 -12.824 1.00 85.44 119 PHE A N 1
ATOM 969 C CA . PHE A 1 119 ? 3.856 -11.479 -13.888 1.00 85.44 119 PHE A CA 1
ATOM 970 C C . PHE A 1 119 ? 3.363 -10.425 -14.876 1.00 85.44 119 PHE A C 1
ATOM 972 O O . PHE A 1 119 ? 2.935 -10.794 -15.970 1.00 85.44 119 PHE A O 1
ATOM 979 N N . PHE A 1 120 ? 3.367 -9.159 -14.480 1.00 76.38 120 PHE A N 1
ATOM 980 C CA . PHE A 1 120 ? 3.074 -8.028 -15.362 1.00 76.38 120 PHE A CA 1
ATOM 981 C C . PHE A 1 120 ? 4.352 -7.269 -15.661 1.00 76.38 120 PHE A C 1
ATOM 983 O O . PHE A 1 120 ? 4.317 -6.434 -16.588 1.00 76.38 120 PHE A O 1
#

pLDDT: mean 81.47, std 16.71, range [41.41, 95.12]

Sequence (120 aa):
MQLVPEKLREPLSHFKFSIFETESLSTFFSTFKLKSYFLLLLSPIGLGASAYLAQMSFGVESLGTSFGLFLLSLLVLLPWTLVPITFLFTTIQPKTWQRWLAWVYIALLIASYIYWLVFF